Protein AF-A0A2I0TRR7-F1 (afdb_monomer)

pLDDT: mean 87.13, std 15.33, range [39.78, 98.25]

Sequence (107 aa):
MDRVDSQHQVKQGTCEVVAVHRCCNKNRIEERSQTVKCSCFPGQVAGTTRAQPSCVEASIVLQKWWCHMNPCLDGEDCKVLPDYSGWSCSSGNKVKTTKASTEITYI

Organism: NCBI:txid1758121

Structure (mmCIF, N/CA/C/O backbone):
data_AF-A0A2I0TRR7-F1
#
_entry.id   AF-A0A2I0TRR7-F1
#
loop_
_atom_site.group_PDB
_atom_sit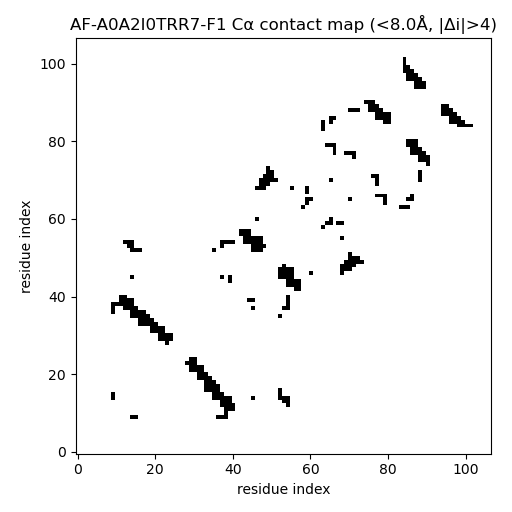e.id
_atom_site.type_symbol
_atom_site.label_atom_id
_atom_site.label_alt_id
_atom_site.label_comp_id
_atom_site.label_asym_id
_atom_site.label_entity_id
_atom_site.label_seq_id
_atom_site.pdbx_PDB_ins_code
_atom_site.Cartn_x
_atom_site.Cartn_y
_atom_site.Cartn_z
_atom_site.occupancy
_atom_site.B_iso_or_equiv
_atom_site.auth_seq_id
_atom_site.auth_comp_id
_atom_site.auth_asym_id
_atom_site.auth_atom_id
_atom_site.pdbx_PDB_model_num
ATOM 1 N N . MET A 1 1 ? -31.997 24.564 -7.400 1.00 39.78 1 MET A N 1
ATOM 2 C CA . MET A 1 1 ? -31.935 23.149 -7.813 1.00 39.78 1 MET A CA 1
ATOM 3 C C . MET A 1 1 ? -30.868 22.465 -6.981 1.00 39.78 1 MET A C 1
ATOM 5 O O . MET A 1 1 ? -29.688 22.756 -7.139 1.00 39.78 1 MET A O 1
ATOM 9 N N . ASP A 1 2 ? -31.322 21.647 -6.047 1.00 43.12 2 ASP A N 1
ATOM 10 C CA . ASP A 1 2 ? -30.576 20.946 -5.008 1.00 43.12 2 ASP A CA 1
ATOM 11 C C . ASP A 1 2 ? -29.525 19.981 -5.582 1.00 43.12 2 ASP A C 1
ATOM 13 O O . ASP A 1 2 ? -29.848 19.107 -6.384 1.00 43.12 2 ASP A O 1
ATOM 17 N N . ARG A 1 3 ? -28.263 20.091 -5.145 1.00 50.06 3 ARG A N 1
ATOM 18 C CA . ARG A 1 3 ? -27.303 18.978 -5.217 1.00 50.06 3 ARG A CA 1
ATOM 19 C C . ARG A 1 3 ? -27.054 18.474 -3.807 1.00 50.06 3 ARG A C 1
ATOM 21 O O . ARG A 1 3 ? -26.087 18.847 -3.153 1.00 50.06 3 ARG A O 1
ATOM 28 N N . VAL A 1 4 ? -27.974 17.629 -3.357 1.00 43.50 4 VAL A N 1
ATOM 29 C CA . VAL A 1 4 ? -27.712 16.650 -2.306 1.00 43.50 4 VAL A CA 1
ATOM 30 C C . VAL A 1 4 ? -26.583 15.759 -2.831 1.00 43.50 4 VAL A C 1
ATOM 32 O O . VAL A 1 4 ? -26.827 14.874 -3.651 1.00 43.50 4 VAL A O 1
ATOM 35 N N . ASP A 1 5 ? -25.335 16.027 -2.431 1.00 50.81 5 ASP A N 1
ATOM 36 C CA . ASP A 1 5 ? -24.282 15.014 -2.521 1.00 50.81 5 ASP A CA 1
ATOM 37 C C . ASP A 1 5 ? -24.736 13.898 -1.590 1.00 50.81 5 ASP A C 1
ATOM 39 O O . ASP A 1 5 ? -24.735 14.027 -0.365 1.00 50.81 5 ASP A O 1
ATOM 43 N N . SER A 1 6 ? -25.299 12.855 -2.189 1.00 48.19 6 SER A N 1
ATOM 44 C CA . SER A 1 6 ? -25.673 11.658 -1.464 1.00 48.19 6 SER A CA 1
ATOM 45 C C . SER A 1 6 ? -24.383 11.168 -0.828 1.00 48.19 6 SER A C 1
ATOM 47 O O . SER A 1 6 ? -23.519 10.692 -1.559 1.00 48.19 6 SER A O 1
ATOM 49 N N . GLN A 1 7 ? -24.222 11.332 0.491 1.00 59.84 7 GLN A N 1
ATOM 50 C CA . GLN A 1 7 ? -23.099 10.764 1.228 1.00 59.84 7 GLN A CA 1
ATOM 51 C C . GLN A 1 7 ? -23.110 9.256 0.979 1.00 59.84 7 GLN A C 1
ATOM 53 O O . GLN A 1 7 ? -23.757 8.501 1.701 1.00 59.84 7 GLN A O 1
ATOM 58 N N . HIS A 1 8 ? -22.417 8.814 -0.067 1.00 70.00 8 HIS A N 1
ATOM 59 C CA . HIS A 1 8 ? -22.255 7.408 -0.358 1.00 70.00 8 HIS A CA 1
ATOM 60 C C . HIS A 1 8 ? -21.371 6.875 0.769 1.00 70.00 8 HIS A C 1
ATOM 62 O O . HIS A 1 8 ? -20.178 7.203 0.893 1.00 70.00 8 HIS A O 1
ATOM 68 N N . GLN A 1 9 ? -22.017 6.189 1.706 1.00 81.00 9 GLN A N 1
ATOM 69 C CA . GLN A 1 9 ? -21.350 5.550 2.820 1.00 81.00 9 GLN A CA 1
ATOM 70 C C . GLN A 1 9 ? -20.725 4.272 2.277 1.00 81.00 9 GLN A C 1
ATOM 72 O O . GLN A 1 9 ? -21.431 3.349 1.882 1.00 81.00 9 GLN A O 1
ATOM 77 N N . VAL A 1 10 ? -19.392 4.252 2.230 1.00 87.50 10 VAL A N 1
ATOM 78 C CA . VAL A 1 10 ? -18.631 3.049 1.881 1.00 87.50 10 VAL A CA 1
ATOM 79 C C . VAL A 1 10 ? -18.986 1.967 2.887 1.00 87.50 10 VAL A C 1
ATOM 81 O O . VAL A 1 10 ? -19.010 2.222 4.098 1.00 87.50 10 VAL A O 1
ATOM 84 N N . LYS A 1 11 ? -19.263 0.762 2.387 1.00 92.06 11 LYS A N 1
ATOM 85 C CA . LYS A 1 11 ? -19.628 -0.370 3.235 1.00 92.06 11 LYS A CA 1
ATOM 86 C C . LYS A 1 11 ? -18.527 -0.624 4.269 1.00 92.06 11 LYS A C 1
ATOM 88 O O . LYS A 1 11 ? -17.338 -0.616 3.946 1.00 92.06 11 LYS A O 1
ATOM 93 N N . GLN A 1 12 ? -18.916 -0.883 5.515 1.00 94.25 12 GLN A N 1
ATOM 94 C CA . GLN A 1 12 ? -17.959 -1.219 6.567 1.00 94.25 12 GLN A CA 1
ATOM 95 C C . GLN A 1 12 ? -17.125 -2.456 6.183 1.00 94.25 12 GLN A C 1
ATOM 97 O O . GLN A 1 12 ? -17.644 -3.428 5.633 1.00 94.25 12 GLN A O 1
ATOM 102 N N . GLY A 1 13 ? -15.827 -2.400 6.469 1.00 94.06 13 GLY A N 1
ATOM 103 C CA . GLY A 1 13 ? -14.819 -3.385 6.088 1.00 94.06 13 GLY A CA 1
ATOM 104 C C . GLY A 1 13 ? -14.270 -3.242 4.669 1.00 94.06 13 GLY A C 1
ATOM 105 O O . GLY A 1 13 ? -13.602 -4.164 4.205 1.00 94.06 13 GLY A O 1
ATOM 106 N N . THR A 1 14 ? -14.563 -2.153 3.951 1.00 94.56 14 THR A N 1
ATOM 107 C CA . THR A 1 14 ? -14.206 -2.032 2.528 1.00 94.56 14 THR A CA 1
ATOM 108 C C . THR A 1 14 ? -13.562 -0.697 2.172 1.00 94.56 14 THR A C 1
ATOM 110 O O . THR A 1 14 ? -13.657 0.289 2.908 1.00 94.56 14 THR A O 1
ATOM 113 N N . CYS A 1 15 ? -12.889 -0.693 1.023 1.00 94.62 15 CYS A N 1
ATOM 114 C CA . CYS A 1 15 ? -12.318 0.480 0.385 1.00 94.62 15 CYS A CA 1
ATOM 115 C C . CYS A 1 15 ? -12.843 0.579 -1.044 1.00 94.62 15 CYS A C 1
ATOM 117 O O . CYS A 1 15 ? -12.831 -0.402 -1.784 1.00 94.62 15 CYS A O 1
ATOM 119 N N . GLU A 1 16 ? -13.255 1.775 -1.443 1.00 93.56 16 GLU A N 1
ATOM 120 C CA . GLU A 1 16 ? -13.821 2.042 -2.760 1.00 93.56 16 GLU A CA 1
ATOM 121 C C . GLU A 1 16 ? -13.076 3.203 -3.419 1.00 93.56 16 GLU A C 1
ATOM 123 O O . GLU A 1 16 ? -12.734 4.203 -2.780 1.00 93.56 16 GLU A O 1
ATOM 128 N N . VAL A 1 17 ? -12.809 3.077 -4.720 1.00 91.44 17 VAL A N 1
ATOM 129 C CA . VAL A 1 17 ? -12.254 4.172 -5.521 1.00 91.44 17 VAL A CA 1
ATOM 130 C C . VAL A 1 17 ? -13.384 5.157 -5.812 1.00 91.44 17 VAL A C 1
ATOM 132 O O . VAL A 1 17 ? -14.286 4.851 -6.584 1.00 91.44 17 VAL A O 1
ATOM 135 N N . VAL A 1 18 ? -13.327 6.340 -5.203 1.00 92.25 18 VAL A N 1
ATOM 136 C CA . VAL A 1 18 ? -14.378 7.370 -5.296 1.00 92.25 18 VAL A CA 1
ATOM 137 C C . VAL A 1 18 ? -14.087 8.431 -6.352 1.00 92.25 18 VAL A C 1
ATOM 139 O O . VAL A 1 18 ? -15.001 9.097 -6.826 1.00 92.25 18 VAL A O 1
ATOM 142 N N . ALA A 1 19 ? -12.825 8.584 -6.755 1.00 89.31 19 ALA A N 1
ATOM 143 C CA . ALA A 1 19 ? -12.463 9.426 -7.886 1.00 89.31 19 ALA A CA 1
ATOM 144 C C . ALA A 1 19 ? -11.258 8.852 -8.628 1.00 89.31 19 ALA A C 1
ATOM 146 O O . ALA A 1 19 ? -10.359 8.256 -8.036 1.00 89.31 19 ALA A O 1
ATOM 147 N N . VAL A 1 20 ? -11.225 9.062 -9.940 1.00 90.00 20 VAL A N 1
ATOM 148 C CA . VAL A 1 20 ? -10.078 8.730 -10.784 1.00 90.00 20 VAL A CA 1
ATOM 149 C C . VAL A 1 20 ? -9.743 9.962 -11.600 1.00 90.00 20 VAL A C 1
ATOM 151 O O . VAL A 1 20 ? -10.579 10.465 -12.345 1.00 90.00 20 VAL A O 1
ATOM 154 N N . HIS A 1 21 ? -8.511 10.430 -11.473 1.00 88.19 21 HIS A N 1
ATOM 155 C CA . HIS A 1 21 ? -7.986 11.531 -12.254 1.00 88.19 21 HIS A CA 1
ATOM 156 C C . HIS A 1 21 ? -6.848 11.016 -13.133 1.00 88.19 21 HIS A C 1
ATOM 158 O O . HIS A 1 21 ? -5.878 10.439 -12.643 1.00 88.19 21 HIS A O 1
ATOM 164 N N . ARG A 1 22 ? -6.993 11.187 -14.447 1.00 88.50 22 ARG A N 1
ATOM 165 C CA . ARG A 1 22 ? -5.934 10.924 -15.423 1.00 88.50 22 ARG A CA 1
ATOM 166 C C . ARG A 1 22 ? -5.417 12.272 -15.890 1.00 88.50 22 ARG A C 1
ATOM 168 O O . ARG A 1 22 ? -6.187 13.055 -16.440 1.00 88.50 22 ARG A O 1
ATOM 175 N N . CYS A 1 23 ? -4.147 12.537 -15.639 1.00 79.31 23 CYS A N 1
ATOM 176 C CA . CYS A 1 23 ? -3.482 13.764 -16.041 1.00 79.31 23 CYS A CA 1
ATOM 177 C C . CYS A 1 23 ? -2.184 13.431 -16.772 1.00 79.31 23 CYS A C 1
ATOM 179 O O . CYS A 1 23 ? -1.783 12.275 -16.893 1.00 79.31 23 CYS A O 1
ATOM 181 N N . CYS A 1 24 ? -1.523 14.462 -17.270 1.00 82.31 24 CYS A N 1
ATOM 182 C CA . CYS A 1 24 ? -0.143 14.388 -17.703 1.00 82.31 24 CYS A CA 1
ATOM 183 C C . CYS A 1 24 ? 0.647 15.420 -16.902 1.00 82.31 24 CYS A C 1
ATOM 185 O O . CYS A 1 24 ? 0.210 16.569 -16.796 1.00 82.31 24 CYS A O 1
ATOM 187 N N . ASN A 1 25 ? 1.811 15.055 -16.366 1.00 81.38 25 ASN A N 1
ATOM 188 C CA . ASN A 1 25 ? 2.688 16.070 -15.785 1.00 81.38 25 ASN A CA 1
ATOM 189 C C . ASN A 1 25 ? 3.325 16.950 -16.875 1.00 81.38 25 ASN A C 1
ATOM 191 O O . ASN A 1 25 ? 3.153 16.718 -18.075 1.00 81.38 25 ASN A O 1
ATOM 195 N N . LYS A 1 26 ? 4.091 17.972 -16.467 1.00 83.25 26 LYS A N 1
ATOM 196 C CA . LYS A 1 26 ? 4.736 18.931 -17.389 1.00 83.25 26 LYS A CA 1
ATOM 197 C C . LYS A 1 26 ? 5.629 18.266 -18.448 1.00 83.25 26 LYS A C 1
ATOM 199 O O . LYS A 1 26 ? 5.829 18.844 -19.510 1.00 83.25 26 LYS A O 1
ATOM 204 N N . ASN A 1 27 ? 6.098 17.044 -18.194 1.00 88.94 27 ASN A N 1
ATOM 205 C CA . ASN A 1 27 ? 6.927 16.262 -19.110 1.00 88.94 27 ASN A CA 1
ATOM 206 C C . ASN A 1 27 ? 6.104 15.324 -20.015 1.00 88.94 27 ASN A C 1
ATOM 208 O O . ASN A 1 27 ? 6.677 14.447 -20.655 1.00 88.94 27 ASN A O 1
ATOM 212 N N . ARG A 1 28 ? 4.772 15.490 -20.074 1.00 80.69 28 ARG A N 1
ATOM 213 C CA . ARG A 1 28 ? 3.828 14.618 -20.803 1.00 80.69 28 ARG A CA 1
ATOM 214 C C . ARG A 1 28 ? 3.862 13.154 -20.348 1.00 80.69 28 ARG A C 1
ATOM 216 O O . ARG A 1 28 ? 3.530 12.260 -21.120 1.00 80.69 28 ARG A O 1
ATOM 223 N N . ILE A 1 29 ? 4.252 12.908 -19.099 1.00 80.38 29 ILE A N 1
ATOM 224 C CA . ILE A 1 29 ? 4.168 11.581 -18.487 1.00 80.38 29 ILE A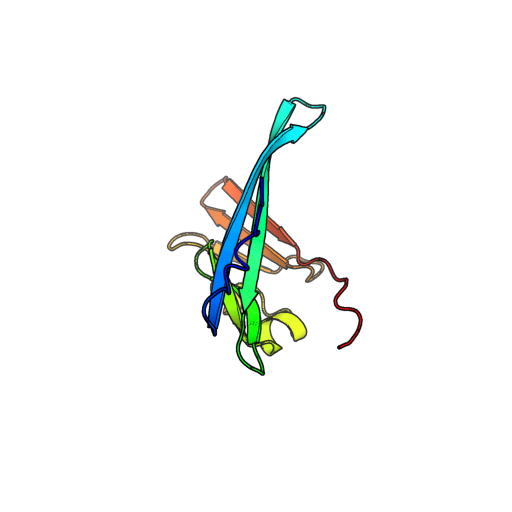 CA 1
ATOM 225 C C . ILE A 1 29 ? 2.738 11.405 -17.991 1.00 80.38 29 ILE A C 1
ATOM 227 O O . ILE A 1 29 ? 2.239 12.261 -17.260 1.00 80.38 29 ILE A O 1
ATOM 231 N N . GLU A 1 30 ? 2.088 10.317 -18.396 1.00 81.75 30 GLU A N 1
ATOM 232 C CA . GLU A 1 30 ? 0.744 9.977 -17.936 1.00 81.75 30 GLU A CA 1
ATOM 233 C C . GLU A 1 30 ? 0.763 9.680 -16.429 1.00 81.75 30 GLU A C 1
ATOM 235 O O . GLU A 1 30 ? 1.436 8.760 -15.964 1.00 81.75 30 GLU A O 1
ATOM 240 N N . GLU A 1 31 ? 0.014 10.471 -15.665 1.00 81.31 31 GLU A N 1
ATOM 241 C CA . GLU A 1 31 ? -0.174 10.308 -14.228 1.00 81.31 31 GLU A CA 1
ATOM 242 C C . GLU A 1 31 ? -1.607 9.861 -13.956 1.00 81.31 31 GLU A C 1
ATOM 244 O O . GLU A 1 31 ? -2.584 10.490 -14.374 1.00 81.31 31 GLU A O 1
ATOM 249 N N . ARG A 1 32 ? -1.738 8.748 -13.234 1.00 83.31 32 ARG A N 1
ATOM 250 C CA . ARG A 1 32 ? -3.029 8.192 -12.842 1.00 83.31 32 ARG A CA 1
ATOM 251 C C . ARG A 1 32 ? -3.181 8.295 -11.334 1.00 83.31 32 ARG A C 1
ATOM 253 O O . ARG A 1 32 ? -2.606 7.502 -10.596 1.00 83.31 32 ARG A O 1
ATOM 260 N N . SER A 1 33 ? -4.009 9.233 -10.901 1.00 84.50 33 SER A N 1
ATOM 261 C CA . SER A 1 33 ? -4.359 9.428 -9.499 1.00 84.50 33 SER A CA 1
ATOM 262 C C . SER A 1 33 ? -5.711 8.789 -9.211 1.00 84.50 33 SER A C 1
ATOM 264 O O . SER A 1 33 ? -6.658 8.904 -9.993 1.00 84.50 33 SER A O 1
ATOM 266 N N . GLN A 1 34 ? -5.813 8.102 -8.082 1.00 88.31 34 GLN A N 1
ATOM 267 C CA . GLN A 1 34 ? -7.066 7.536 -7.598 1.00 88.31 34 GLN A CA 1
ATOM 268 C C . GLN A 1 34 ? -7.307 8.049 -6.186 1.00 88.31 34 GLN A C 1
ATOM 270 O O . GLN A 1 34 ? -6.422 7.961 -5.339 1.00 88.31 34 GLN A O 1
ATOM 275 N N . THR A 1 35 ? -8.504 8.567 -5.936 1.00 89.44 35 THR A N 1
ATOM 276 C CA . THR A 1 35 ? -8.966 8.878 -4.587 1.00 89.44 35 THR A CA 1
ATOM 277 C C . THR A 1 35 ? -9.738 7.679 -4.077 1.00 89.44 35 THR A C 1
ATOM 279 O O . THR A 1 35 ? -10.686 7.222 -4.720 1.00 89.44 35 THR A O 1
ATOM 282 N N . VAL A 1 36 ? -9.331 7.173 -2.921 1.00 91.50 36 VAL A N 1
ATOM 283 C CA . VAL A 1 36 ? -9.933 6.009 -2.275 1.00 91.50 36 VAL A CA 1
ATOM 284 C C . VAL A 1 36 ? -10.586 6.456 -0.976 1.00 91.50 36 VAL A C 1
ATOM 286 O O . VAL A 1 36 ? -9.999 7.227 -0.221 1.00 91.50 36 VAL A O 1
ATOM 289 N N . LYS A 1 37 ? -11.787 5.949 -0.705 1.00 93.56 37 LYS A N 1
ATOM 290 C CA . LYS A 1 37 ? -12.457 6.086 0.587 1.00 93.56 37 LYS A CA 1
ATOM 291 C C . LYS A 1 37 ? -12.578 4.705 1.218 1.00 93.56 37 LYS A C 1
ATOM 293 O O . LYS A 1 37 ? -13.073 3.782 0.580 1.00 93.56 37 LYS A O 1
ATOM 298 N N . CYS A 1 38 ? -12.128 4.572 2.460 1.00 93.50 38 CYS A N 1
ATOM 299 C CA . CYS A 1 38 ? -12.181 3.325 3.217 1.00 93.50 38 CYS A CA 1
ATOM 300 C C . CYS A 1 38 ? -13.041 3.491 4.467 1.00 93.50 38 CYS A C 1
ATOM 302 O O . CYS A 1 38 ? -13.023 4.545 5.101 1.00 93.50 38 CYS A O 1
ATOM 304 N N . SER A 1 39 ? -13.755 2.434 4.840 1.00 95.56 39 SER A N 1
ATOM 305 C CA . SER A 1 39 ? -14.446 2.307 6.121 1.00 95.56 39 SER A CA 1
ATOM 306 C C . SER A 1 39 ? -13.991 0.999 6.757 1.00 95.56 39 SER A C 1
ATOM 308 O O . SER 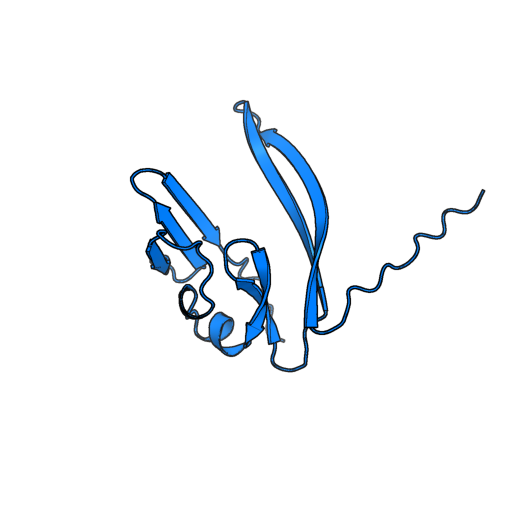A 1 39 ? -14.567 -0.046 6.483 1.00 95.56 39 SER A O 1
ATOM 310 N N . CYS A 1 40 ? -12.903 1.021 7.527 1.00 95.69 40 CYS A N 1
ATOM 311 C CA . CYS A 1 40 ? -12.293 -0.187 8.093 1.00 95.69 40 CYS A CA 1
ATOM 312 C C . CYS A 1 40 ? -12.813 -0.493 9.504 1.00 95.69 40 CYS A C 1
ATOM 314 O O . CYS A 1 40 ? -13.293 0.396 10.208 1.00 95.69 40 CYS A O 1
ATOM 316 N N . PHE A 1 41 ? -12.746 -1.762 9.918 1.00 96.00 41 PHE A N 1
ATOM 317 C CA . PHE A 1 41 ? -13.102 -2.149 11.285 1.00 96.00 41 PHE A CA 1
ATOM 318 C C . PHE A 1 41 ? -12.054 -1.654 12.300 1.00 96.00 41 PHE A C 1
ATOM 320 O O . PHE A 1 41 ? -10.910 -1.396 11.918 1.00 96.00 41 PHE A O 1
ATOM 327 N N . PRO A 1 42 ? -12.395 -1.549 13.601 1.00 95.31 42 PRO A N 1
ATOM 328 C CA . PRO A 1 42 ? -11.400 -1.305 14.644 1.00 95.31 42 PRO A CA 1
ATOM 329 C C . PRO A 1 42 ? -10.229 -2.297 14.549 1.00 95.31 42 PRO A C 1
ATOM 331 O O . PRO A 1 42 ? -10.444 -3.497 14.395 1.00 95.31 42 PRO A O 1
ATOM 334 N N . GLY A 1 43 ? -8.994 -1.791 14.612 1.00 94.56 43 GLY A N 1
ATOM 335 C CA . GLY A 1 43 ? -7.775 -2.588 14.412 1.00 94.56 43 GLY A CA 1
ATOM 336 C C . GLY A 1 43 ? -7.346 -2.758 12.947 1.00 94.56 43 GLY A C 1
ATOM 337 O O . GLY A 1 43 ? -6.293 -3.342 12.687 1.00 94.56 43 GLY A O 1
ATOM 338 N N . GLN A 1 44 ? -8.112 -2.225 11.991 1.00 96.44 44 GLN A N 1
ATOM 339 C CA . GLN A 1 44 ? -7.760 -2.197 10.573 1.00 96.44 44 GLN A CA 1
ATOM 340 C C . GLN A 1 44 ? -7.529 -0.776 10.060 1.00 96.44 44 GLN A C 1
ATOM 342 O O . GLN A 1 44 ? -8.105 0.193 10.552 1.00 96.44 44 GLN A O 1
ATOM 347 N N . VAL A 1 45 ? -6.716 -0.670 9.015 1.00 94.50 45 VAL A N 1
ATOM 348 C CA . VAL A 1 45 ? -6.408 0.580 8.312 1.00 94.50 45 VAL A CA 1
ATOM 349 C C . VAL A 1 45 ? -6.453 0.367 6.803 1.00 94.50 45 VAL A C 1
ATOM 351 O O . VAL A 1 45 ? -6.450 -0.767 6.321 1.00 94.50 45 VAL A O 1
ATOM 354 N N . ALA A 1 46 ? -6.498 1.465 6.050 1.00 93.81 46 ALA A N 1
ATOM 355 C CA . ALA A 1 46 ? -6.391 1.410 4.600 1.00 93.81 46 ALA A CA 1
ATOM 356 C C . ALA A 1 46 ? -5.028 0.831 4.183 1.00 93.81 46 ALA A C 1
ATOM 358 O O . ALA A 1 46 ? -3.979 1.240 4.679 1.00 93.81 46 ALA A O 1
ATOM 359 N N . GLY A 1 47 ? -5.057 -0.105 3.247 1.00 94.06 47 GLY A N 1
ATOM 360 C CA . GLY A 1 47 ? -3.897 -0.777 2.689 1.00 94.06 47 GLY A CA 1
ATOM 361 C C . GLY A 1 47 ? -4.161 -1.218 1.257 1.00 94.06 47 GLY A C 1
ATOM 362 O O . GLY A 1 47 ? -5.016 -0.672 0.553 1.00 94.06 47 GLY A O 1
ATOM 363 N N . THR A 1 48 ? -3.384 -2.186 0.787 1.00 94.12 48 THR A N 1
ATOM 364 C CA . THR A 1 48 ? -3.507 -2.713 -0.572 1.00 94.12 48 THR A CA 1
ATOM 365 C C . THR A 1 48 ? -3.357 -4.223 -0.559 1.00 94.12 48 THR A C 1
ATOM 367 O O . THR A 1 48 ? -2.398 -4.757 -0.011 1.00 94.12 48 THR A O 1
ATOM 370 N N . THR A 1 49 ? -4.278 -4.916 -1.219 1.00 96.00 49 THR A N 1
ATOM 371 C CA . THR A 1 49 ? -4.237 -6.367 -1.402 1.00 96.00 49 THR A CA 1
ATOM 372 C C . THR A 1 49 ? -4.526 -6.667 -2.864 1.00 96.00 49 THR A C 1
ATOM 374 O O . THR A 1 49 ? -5.522 -6.191 -3.407 1.00 96.00 49 THR A O 1
ATOM 377 N N . ARG A 1 50 ? -3.658 -7.445 -3.521 1.00 96.62 50 ARG A N 1
ATOM 378 C CA . ARG A 1 50 ? -3.767 -7.800 -4.949 1.00 96.62 50 ARG A CA 1
ATOM 379 C C . ARG A 1 50 ? -4.017 -6.592 -5.858 1.00 96.62 50 ARG A C 1
ATOM 381 O O . ARG A 1 50 ? -4.965 -6.564 -6.643 1.00 96.62 50 ARG A O 1
ATOM 388 N N . ALA A 1 51 ? -3.162 -5.582 -5.718 1.00 93.56 51 ALA A N 1
ATOM 389 C CA . ALA A 1 51 ? -3.186 -4.320 -6.455 1.00 93.56 51 ALA A CA 1
ATOM 390 C C . ALA A 1 51 ? -4.502 -3.521 -6.346 1.00 93.56 51 ALA A C 1
ATOM 392 O O . ALA A 1 51 ? -4.764 -2.653 -7.181 1.00 93.56 51 ALA A O 1
ATOM 393 N N . GLN A 1 52 ? -5.321 -3.790 -5.325 1.00 94.00 52 GLN A N 1
ATOM 394 C CA . GLN A 1 52 ? -6.559 -3.066 -5.050 1.00 94.00 52 GLN A CA 1
ATOM 3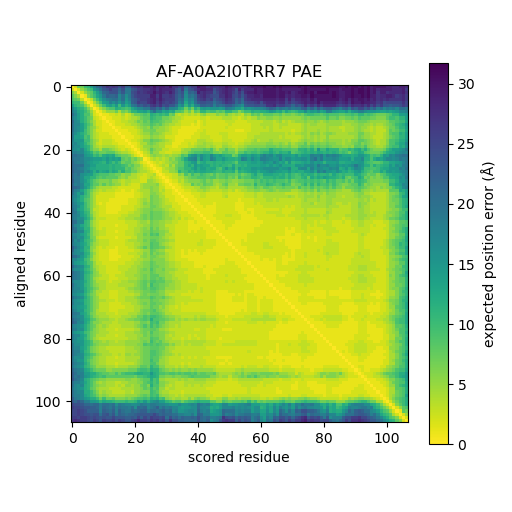95 C C . GLN A 1 52 ? -6.563 -2.495 -3.630 1.00 94.00 52 GLN A C 1
ATOM 397 O O . GLN A 1 52 ? -5.980 -3.105 -2.729 1.00 94.00 52 GLN A O 1
ATOM 402 N N . PRO A 1 53 ? -7.224 -1.346 -3.403 1.00 94.44 53 PRO A N 1
ATOM 403 C CA . PRO A 1 53 ? -7.393 -0.813 -2.061 1.00 94.44 53 PRO A CA 1
ATOM 404 C C . PRO A 1 53 ? -8.178 -1.778 -1.171 1.00 94.44 53 PRO A C 1
ATOM 406 O O . PRO A 1 53 ? -9.180 -2.351 -1.599 1.00 94.44 53 PRO A O 1
ATOM 409 N N . SER A 1 54 ? -7.745 -1.944 0.074 1.00 95.75 54 SER A N 1
ATOM 410 C CA . SER A 1 54 ? -8.355 -2.880 1.022 1.00 95.75 54 SER A CA 1
ATOM 411 C C . SER A 1 54 ? -8.194 -2.404 2.464 1.00 95.75 54 SER A C 1
ATOM 413 O O . SER A 1 54 ? -7.367 -1.543 2.756 1.00 95.75 54 SER A O 1
ATOM 415 N N . CYS A 1 55 ? -8.984 -2.969 3.377 1.00 96.19 55 CYS A N 1
ATOM 416 C CA . CYS A 1 55 ? -8.730 -2.851 4.809 1.00 96.19 55 CYS A CA 1
ATOM 417 C C . CYS A 1 55 ? -7.791 -3.981 5.241 1.00 96.19 55 CYS A C 1
ATOM 419 O O . CYS A 1 55 ? -8.084 -5.154 5.008 1.00 96.19 55 CYS A O 1
ATOM 421 N N . VAL A 1 56 ? -6.669 -3.626 5.862 1.00 96.38 56 VAL A N 1
ATOM 422 C CA . VAL A 1 56 ? -5.639 -4.558 6.343 1.00 96.38 56 VAL A CA 1
ATOM 423 C C . VAL A 1 56 ? -5.425 -4.366 7.838 1.00 96.38 56 VAL A C 1
ATOM 425 O O . VAL A 1 56 ? -5.834 -3.352 8.400 1.00 96.38 56 VAL A O 1
ATOM 428 N N . GLU A 1 57 ? -4.790 -5.329 8.499 1.00 96.19 57 GLU A N 1
ATOM 429 C CA . GLU A 1 57 ? -4.451 -5.197 9.916 1.00 96.19 57 GLU A CA 1
ATOM 430 C C . GLU A 1 57 ? -3.496 -4.013 10.143 1.00 96.19 57 GLU A C 1
ATOM 432 O O . GLU A 1 57 ? -2.500 -3.857 9.433 1.00 96.19 57 GLU A O 1
ATOM 437 N N . ALA A 1 58 ? -3.784 -3.179 11.147 1.00 94.38 58 ALA A N 1
ATOM 438 C CA . ALA A 1 58 ? -2.975 -2.003 11.465 1.00 94.38 58 ALA A CA 1
ATOM 439 C C . ALA A 1 58 ? -1.512 -2.356 11.780 1.00 94.38 58 ALA A C 1
ATOM 441 O O . ALA A 1 58 ? -0.605 -1.605 11.420 1.00 94.38 58 ALA A O 1
ATOM 442 N N . SER A 1 59 ? -1.273 -3.517 12.398 1.00 95.19 59 SER A N 1
ATOM 443 C CA . SER A 1 59 ? 0.067 -4.014 12.733 1.00 95.19 59 SER A CA 1
ATOM 444 C C . SER A 1 59 ? 0.968 -4.140 11.502 1.00 95.19 59 SER A C 1
ATOM 446 O O . SER A 1 59 ? 2.134 -3.766 11.577 1.00 95.19 59 SER A O 1
ATOM 448 N N . ILE A 1 60 ? 0.428 -4.545 10.345 1.00 95.06 60 ILE A N 1
ATOM 449 C CA . ILE A 1 60 ? 1.183 -4.666 9.089 1.00 95.06 60 ILE A CA 1
ATOM 450 C C . ILE A 1 60 ? 1.789 -3.315 8.690 1.00 95.06 60 ILE A C 1
ATOM 452 O O . ILE A 1 60 ? 2.955 -3.248 8.302 1.00 95.06 60 ILE A O 1
ATOM 456 N N . VAL A 1 61 ? 1.016 -2.232 8.810 1.00 91.31 61 VAL A N 1
ATOM 457 C CA . VAL A 1 61 ? 1.459 -0.871 8.466 1.00 91.31 61 VAL A CA 1
ATOM 458 C C . VAL A 1 61 ? 2.392 -0.314 9.543 1.00 91.31 61 VAL A C 1
ATOM 460 O O . VAL A 1 61 ? 3.449 0.226 9.222 1.00 91.31 61 VAL A O 1
ATOM 463 N N . LEU A 1 62 ? 2.049 -0.496 10.822 1.00 91.56 62 LEU A N 1
ATOM 464 C CA . LEU A 1 62 ? 2.840 -0.009 11.958 1.00 91.56 62 LEU A CA 1
ATOM 465 C C . LEU A 1 62 ? 4.222 -0.672 12.039 1.00 91.56 62 LEU A C 1
ATOM 467 O O . LEU A 1 62 ? 5.223 -0.004 12.291 1.00 91.56 62 LEU A O 1
ATOM 471 N N . GLN A 1 63 ? 4.290 -1.979 11.786 1.00 93.88 63 GLN A N 1
ATOM 472 C CA . GLN A 1 63 ? 5.529 -2.761 11.777 1.00 93.88 63 GLN A CA 1
ATOM 473 C C . GLN A 1 63 ? 6.221 -2.750 10.410 1.00 93.88 63 GLN A C 1
ATOM 475 O O . GLN A 1 63 ? 7.295 -3.334 10.259 1.00 93.88 63 GLN A O 1
ATOM 480 N N . LYS A 1 64 ? 5.640 -2.053 9.421 1.00 93.81 64 LYS A N 1
ATOM 481 C CA . LYS A 1 64 ? 6.187 -1.896 8.067 1.00 93.81 64 LYS A CA 1
ATOM 482 C C . LYS A 1 64 ? 6.388 -3.236 7.345 1.00 93.81 64 LYS A C 1
ATOM 484 O O . LYS A 1 64 ? 7.297 -3.396 6.531 1.00 93.81 64 LYS A O 1
ATOM 489 N N . TRP A 1 65 ? 5.525 -4.211 7.621 1.00 96.38 65 TRP A N 1
ATOM 490 C CA . TRP A 1 65 ? 5.512 -5.539 7.000 1.00 96.38 65 TRP A CA 1
ATOM 491 C C . TRP A 1 65 ? 4.780 -5.522 5.658 1.00 96.38 65 TRP A C 1
ATOM 493 O O . TRP A 1 65 ? 3.895 -6.330 5.396 1.00 96.38 65 TRP A O 1
ATOM 503 N N . TRP A 1 66 ? 5.139 -4.587 4.780 1.00 96.56 66 TRP A N 1
ATOM 504 C CA . TRP A 1 66 ? 4.339 -4.241 3.602 1.00 96.56 66 TRP A CA 1
ATOM 505 C C . TRP A 1 66 ? 4.001 -5.416 2.677 1.00 96.56 66 TRP A C 1
ATOM 507 O O . TRP A 1 66 ? 2.936 -5.429 2.075 1.00 96.56 66 TRP A O 1
ATOM 517 N N . CYS A 1 67 ? 4.863 -6.427 2.566 1.00 97.75 67 CYS A N 1
ATOM 518 C CA . CYS A 1 67 ? 4.564 -7.589 1.728 1.00 97.75 67 C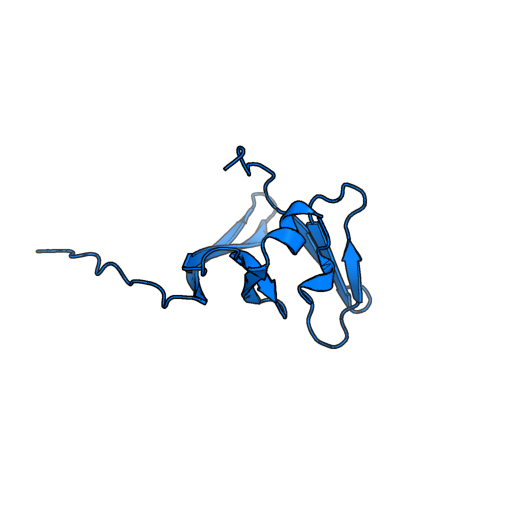YS A CA 1
ATOM 519 C C . CYS A 1 67 ? 3.612 -8.604 2.385 1.00 97.75 67 CYS A C 1
ATOM 521 O O . CYS A 1 67 ? 3.008 -9.396 1.669 1.00 97.75 67 CYS A O 1
ATOM 523 N N . HIS A 1 68 ? 3.391 -8.554 3.705 1.00 97.56 68 HIS A N 1
ATOM 524 C CA . HIS A 1 68 ? 2.457 -9.457 4.395 1.00 97.56 68 HIS A CA 1
ATOM 525 C C . HIS A 1 68 ? 0.985 -9.179 4.055 1.00 97.56 68 HIS A C 1
ATOM 527 O O . HIS A 1 68 ? 0.163 -10.086 4.146 1.00 97.56 68 HIS A O 1
ATOM 533 N N . MET A 1 69 ? 0.633 -7.967 3.603 1.00 96.06 69 MET A N 1
ATOM 534 C CA . MET A 1 69 ? -0.724 -7.690 3.093 1.00 96.06 69 MET A CA 1
ATOM 535 C C . MET A 1 69 ? -0.988 -8.261 1.689 1.00 96.06 69 MET A C 1
ATOM 537 O O . MET A 1 69 ? -2.089 -8.085 1.164 1.00 96.06 69 MET A O 1
ATOM 541 N N . ASN A 1 70 ? -0.006 -8.944 1.081 1.00 97.62 70 ASN A N 1
ATOM 542 C CA . ASN A 1 70 ? -0.051 -9.469 -0.286 1.00 97.62 70 ASN A CA 1
ATOM 543 C C . ASN A 1 70 ? -0.483 -8.397 -1.306 1.00 97.62 70 ASN A C 1
ATOM 545 O O . ASN A 1 70 ? -1.535 -8.525 -1.944 1.00 97.62 70 ASN A O 1
ATOM 549 N N . PRO A 1 71 ? 0.286 -7.301 -1.450 1.00 97.19 71 PRO A N 1
ATOM 550 C CA . PRO A 1 71 ? -0.154 -6.155 -2.236 1.00 97.19 71 PRO A CA 1
ATOM 551 C C . PRO A 1 71 ? -0.014 -6.360 -3.749 1.00 97.19 71 PRO A C 1
ATOM 553 O O . PRO A 1 71 ? -0.638 -5.627 -4.515 1.00 97.19 71 PRO A O 1
ATOM 556 N N . CYS A 1 72 ? 0.784 -7.332 -4.188 1.00 97.88 72 CYS A N 1
ATOM 557 C CA . CYS A 1 72 ? 1.062 -7.591 -5.598 1.00 97.88 72 CYS A CA 1
ATOM 558 C C . CYS A 1 72 ? 0.077 -8.597 -6.212 1.00 97.88 72 CYS A C 1
ATOM 560 O O . CYS A 1 72 ? -0.628 -9.307 -5.494 1.00 97.88 72 CYS A O 1
ATOM 562 N N . LEU A 1 73 ? -0.003 -8.627 -7.544 1.00 97.31 73 LEU A N 1
ATOM 563 C CA . LEU A 1 73 ? -0.755 -9.653 -8.273 1.00 97.31 73 LEU A CA 1
ATOM 564 C C . LEU A 1 73 ? 0.013 -10.981 -8.305 1.00 97.31 73 LEU A C 1
ATOM 566 O O . LEU A 1 73 ? 1.222 -11.021 -8.082 1.00 97.31 73 LEU A O 1
ATOM 570 N N . ASP A 1 74 ? -0.683 -12.067 -8.636 1.00 95.62 74 ASP A N 1
ATOM 571 C CA . ASP A 1 74 ? -0.045 -13.370 -8.815 1.00 95.62 74 ASP A CA 1
ATOM 572 C C . ASP A 1 74 ? 1.030 -13.294 -9.914 1.00 95.62 74 ASP A C 1
ATOM 574 O O . ASP A 1 74 ? 0.801 -12.760 -11.003 1.00 95.62 74 ASP A O 1
ATOM 578 N N . GLY A 1 75 ? 2.221 -13.817 -9.619 1.00 95.12 75 GLY A N 1
ATOM 579 C CA . GLY A 1 75 ? 3.376 -13.759 -10.522 1.00 95.12 75 GLY A CA 1
ATOM 580 C C . GLY A 1 75 ? 4.177 -12.450 -10.480 1.00 95.12 75 GLY A C 1
ATOM 581 O O . GLY A 1 75 ? 5.159 -12.331 -11.213 1.00 95.12 75 GLY A O 1
ATOM 582 N N . GLU A 1 76 ? 3.802 -11.482 -9.637 1.00 98.06 76 GLU A N 1
ATOM 583 C CA . GLU A 1 76 ? 4.657 -10.344 -9.277 1.00 98.06 76 GLU A CA 1
ATOM 584 C C . GLU A 1 76 ? 5.475 -10.664 -8.008 1.00 98.06 76 GLU A C 1
ATOM 586 O O . GLU A 1 76 ? 4.965 -11.260 -7.061 1.00 98.06 76 GLU A O 1
ATOM 591 N N . ASP A 1 77 ? 6.741 -10.236 -7.966 1.00 97.94 77 ASP A N 1
ATOM 592 C CA . ASP A 1 77 ? 7.590 -10.325 -6.769 1.00 97.94 77 ASP A CA 1
ATOM 593 C C . ASP A 1 77 ? 7.444 -9.056 -5.917 1.00 97.94 77 ASP A C 1
ATOM 595 O O . ASP A 1 77 ? 7.612 -7.940 -6.433 1.00 97.94 77 ASP A O 1
ATOM 599 N N . CYS A 1 78 ? 7.121 -9.233 -4.630 1.00 98.25 78 CYS A N 1
ATOM 600 C CA . CYS A 1 78 ? 6.948 -8.150 -3.663 1.00 98.25 78 CYS A CA 1
ATOM 601 C C . CYS A 1 78 ? 8.241 -7.882 -2.900 1.00 98.25 78 CYS A C 1
ATOM 603 O O . CYS A 1 78 ? 8.799 -8.785 -2.277 1.00 98.25 78 CYS A O 1
ATOM 605 N N . LYS A 1 79 ?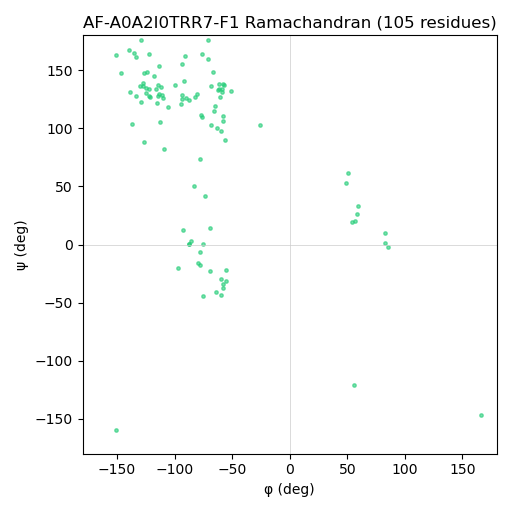 8.670 -6.617 -2.851 1.00 98.00 79 LYS A N 1
ATOM 606 C CA . LYS A 1 79 ? 9.808 -6.193 -2.026 1.00 98.00 79 LYS A CA 1
ATOM 607 C C . LYS A 1 79 ? 9.463 -4.985 -1.176 1.00 98.00 79 LYS A C 1
ATOM 609 O O . LYS A 1 79 ? 8.892 -4.014 -1.662 1.00 98.00 79 LYS A O 1
ATOM 614 N N . VAL A 1 80 ? 9.868 -5.022 0.089 1.00 97.31 80 VAL A N 1
ATOM 615 C CA . VAL A 1 80 ? 9.862 -3.843 0.963 1.00 97.31 80 VAL A CA 1
ATOM 616 C C . VAL A 1 80 ? 10.915 -2.850 0.464 1.00 97.31 80 VAL A C 1
ATOM 618 O O . VAL A 1 80 ? 12.023 -3.245 0.099 1.00 97.31 80 VAL A O 1
ATOM 621 N N . LEU A 1 81 ? 10.570 -1.561 0.426 1.00 97.50 81 LEU A N 1
ATOM 622 C CA . LEU A 1 81 ? 11.513 -0.510 0.047 1.00 97.50 81 LEU A CA 1
ATOM 623 C C . LEU A 1 81 ? 12.635 -0.374 1.092 1.00 97.50 81 LEU A C 1
ATOM 625 O O . LEU A 1 81 ? 12.370 -0.550 2.280 1.00 97.50 81 LEU A O 1
ATOM 629 N N . PRO A 1 82 ? 13.867 0.005 0.694 1.00 96.12 82 PRO A N 1
ATOM 630 C CA . PRO A 1 82 ? 15.002 0.102 1.621 1.00 96.12 82 PRO A CA 1
ATOM 631 C C . PRO A 1 82 ? 14.806 1.091 2.780 1.00 96.12 82 PRO A C 1
ATOM 633 O O . PRO A 1 82 ? 15.358 0.899 3.858 1.00 96.12 82 PRO A O 1
ATOM 636 N N . ASP A 1 83 ? 14.017 2.146 2.563 1.00 94.50 83 ASP A N 1
ATOM 637 C CA . ASP A 1 83 ? 13.666 3.157 3.571 1.00 94.50 83 ASP A CA 1
ATOM 638 C C . ASP A 1 83 ? 12.446 2.754 4.424 1.00 94.50 83 ASP A C 1
ATOM 640 O O . ASP A 1 83 ? 11.980 3.525 5.263 1.00 94.50 83 ASP A O 1
ATOM 644 N N . TYR A 1 84 ? 11.911 1.549 4.205 1.00 93.81 84 TYR A N 1
ATOM 645 C CA . TYR A 1 84 ? 10.676 1.036 4.793 1.00 93.81 84 TYR A CA 1
ATOM 646 C C . TYR A 1 84 ? 9.451 1.937 4.575 1.00 93.81 84 TYR A C 1
ATOM 648 O O . TYR A 1 84 ? 8.459 1.791 5.287 1.00 93.81 84 TYR A O 1
ATOM 656 N N . SER A 1 85 ? 9.480 2.850 3.598 1.00 94.06 85 SER A N 1
ATOM 657 C CA . SER A 1 85 ? 8.360 3.761 3.311 1.00 94.06 85 SER A CA 1
ATOM 658 C C . SER A 1 85 ? 7.215 3.099 2.538 1.00 94.06 85 SER A C 1
ATOM 660 O O . SER A 1 85 ? 6.172 3.714 2.324 1.00 94.06 85 SER A O 1
ATOM 662 N N . GLY A 1 86 ? 7.396 1.854 2.097 1.00 95.50 86 GLY A N 1
ATOM 663 C CA . GLY A 1 86 ? 6.395 1.115 1.344 1.00 95.50 86 GLY A CA 1
ATOM 664 C C . GLY A 1 86 ? 6.970 -0.126 0.673 1.00 95.50 86 GLY A C 1
ATOM 665 O O . GLY A 1 86 ? 7.899 -0.754 1.188 1.00 95.50 86 GLY A O 1
ATOM 666 N N . TRP A 1 87 ? 6.432 -0.468 -0.493 1.00 97.44 87 TRP A N 1
ATOM 667 C CA . TRP A 1 87 ? 6.775 -1.683 -1.230 1.00 97.44 87 TRP A CA 1
ATOM 668 C C . TRP A 1 87 ? 6.867 -1.442 -2.736 1.00 97.44 87 TRP A C 1
ATOM 670 O O . TRP A 1 87 ? 6.426 -0.420 -3.270 1.00 97.44 87 TRP A O 1
ATOM 680 N N . SER A 1 88 ? 7.424 -2.423 -3.432 1.00 97.75 88 SER A N 1
ATOM 681 C CA . SER A 1 88 ? 7.356 -2.540 -4.878 1.00 97.75 88 SER A CA 1
ATOM 682 C C . SER A 1 88 ? 6.835 -3.910 -5.296 1.00 97.75 88 SER A C 1
ATOM 684 O O . SER A 1 88 ? 7.062 -4.913 -4.622 1.00 97.75 88 SER A O 1
ATOM 686 N N . CYS A 1 89 ? 6.129 -3.924 -6.421 1.00 98.25 89 CYS A N 1
ATOM 687 C CA . CYS A 1 89 ? 5.709 -5.120 -7.135 1.00 98.25 89 CYS A CA 1
ATOM 688 C C . CYS A 1 89 ? 6.432 -5.149 -8.477 1.00 98.25 89 CYS A C 1
ATOM 690 O O . CYS A 1 89 ? 6.424 -4.152 -9.210 1.00 98.25 89 CYS A O 1
ATOM 692 N N . SER A 1 90 ? 7.067 -6.271 -8.799 1.00 97.75 90 SER A N 1
ATOM 693 C CA . SER A 1 90 ? 7.884 -6.398 -10.005 1.00 97.75 90 SER A CA 1
ATOM 694 C C . SER A 1 90 ? 7.493 -7.606 -10.851 1.00 97.75 90 SER A C 1
ATOM 696 O O . SER A 1 90 ? 7.264 -8.692 -10.332 1.00 97.75 90 SER A O 1
ATOM 698 N N . SER A 1 91 ? 7.410 -7.411 -12.169 1.00 97.12 91 SER A N 1
ATOM 699 C CA . SER A 1 91 ? 7.197 -8.474 -13.158 1.00 97.12 91 SER A CA 1
ATOM 700 C C . SER A 1 91 ? 8.125 -8.243 -14.349 1.00 97.12 91 SER A C 1
ATOM 702 O O . SER A 1 91 ? 7.923 -7.327 -15.157 1.00 97.12 91 SER A O 1
ATOM 704 N N . GLY A 1 92 ? 9.200 -9.034 -14.420 1.00 92.75 92 GLY A N 1
ATOM 705 C CA . GLY A 1 92 ? 10.300 -8.805 -15.358 1.00 92.75 92 GLY A CA 1
ATOM 706 C C . GLY A 1 92 ? 10.882 -7.397 -15.194 1.00 92.75 92 GLY A C 1
ATOM 707 O O . GLY A 1 92 ? 11.302 -7.015 -14.107 1.00 92.75 92 GLY A O 1
ATOM 708 N N . ASN A 1 93 ? 10.847 -6.600 -16.264 1.00 93.19 93 ASN A N 1
ATOM 709 C CA . ASN A 1 93 ? 11.374 -5.228 -16.272 1.00 93.19 93 ASN A CA 1
ATOM 710 C C . ASN A 1 93 ? 10.354 -4.168 -15.812 1.00 93.19 93 ASN A C 1
ATOM 712 O O . ASN A 1 93 ? 10.658 -2.976 -15.824 1.00 93.19 93 ASN A O 1
ATOM 716 N N . LYS A 1 94 ? 9.125 -4.565 -15.455 1.00 92.75 94 LYS A N 1
ATOM 717 C CA . LYS A 1 94 ? 8.081 -3.641 -14.992 1.00 92.75 94 LYS A CA 1
ATOM 718 C C . LYS A 1 94 ? 8.098 -3.585 -13.470 1.00 92.75 94 LYS A C 1
ATOM 720 O O . LYS A 1 94 ? 7.882 -4.606 -12.824 1.00 92.75 94 LYS A O 1
ATOM 725 N N . VAL A 1 95 ? 8.302 -2.393 -12.914 1.00 94.50 95 VAL A N 1
ATOM 726 C CA . VAL A 1 95 ? 8.290 -2.147 -11.466 1.00 94.50 95 VAL A CA 1
ATOM 727 C C . VAL A 1 95 ? 7.217 -1.117 -11.144 1.00 94.50 95 VAL A C 1
ATOM 729 O O . VAL A 1 95 ? 7.188 -0.037 -11.733 1.00 94.50 95 VAL A O 1
ATOM 732 N N . LYS A 1 96 ? 6.333 -1.455 -10.206 1.00 92.75 96 LYS A N 1
ATOM 733 C CA . LYS A 1 96 ? 5.359 -0.537 -9.611 1.00 92.75 96 LYS A CA 1
ATOM 734 C C . LYS A 1 96 ? 5.765 -0.303 -8.165 1.00 92.75 96 LYS A C 1
ATOM 736 O O . LYS A 1 96 ? 5.959 -1.267 -7.433 1.00 92.75 96 LYS A O 1
ATOM 741 N N . THR A 1 97 ? 5.868 0.954 -7.758 1.00 93.75 97 THR A N 1
ATOM 742 C CA . THR A 1 97 ? 6.254 1.328 -6.394 1.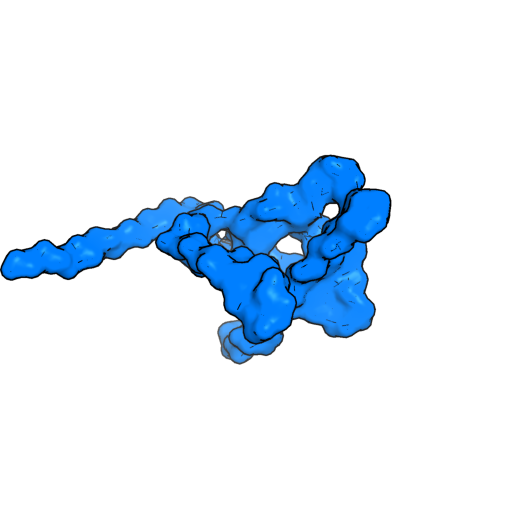00 93.75 97 THR A CA 1
ATOM 743 C C . THR A 1 97 ? 5.101 2.047 -5.722 1.00 93.75 97 THR A C 1
ATOM 745 O O . THR A 1 97 ? 4.526 2.969 -6.300 1.00 93.75 97 THR A O 1
ATOM 748 N N . THR A 1 98 ? 4.803 1.665 -4.486 1.00 92.38 98 THR A N 1
ATOM 749 C CA . THR A 1 98 ? 3.824 2.345 -3.642 1.00 92.38 98 THR A CA 1
ATOM 750 C C . THR A 1 98 ? 4.513 2.785 -2.360 1.00 92.38 98 THR A C 1
ATOM 752 O O . THR A 1 98 ? 5.163 1.987 -1.689 1.00 92.38 98 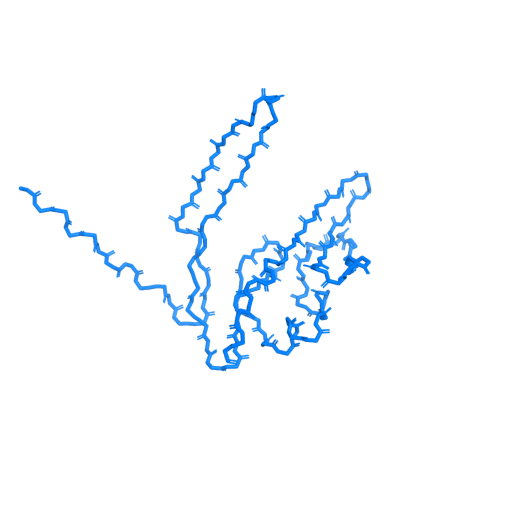THR A O 1
ATOM 755 N N . LYS A 1 99 ? 4.380 4.071 -2.030 1.00 91.44 99 LYS A N 1
ATOM 756 C CA . LYS A 1 99 ? 4.858 4.652 -0.775 1.00 91.44 99 LYS A CA 1
ATOM 757 C C . LYS A 1 99 ? 3.662 5.063 0.069 1.00 91.44 99 LYS A C 1
ATOM 759 O O . LYS A 1 99 ? 2.732 5.674 -0.453 1.00 91.44 99 LYS A O 1
ATOM 764 N N . ALA A 1 100 ? 3.701 4.749 1.355 1.00 85.31 100 ALA A N 1
ATOM 765 C CA . ALA A 1 100 ? 2.770 5.299 2.323 1.00 85.31 100 ALA A CA 1
ATOM 766 C C . ALA A 1 100 ? 3.248 6.704 2.717 1.00 85.31 100 ALA A C 1
ATOM 768 O O . ALA A 1 100 ? 4.415 6.894 3.065 1.00 85.31 100 ALA A O 1
ATOM 769 N N . SER A 1 101 ? 2.364 7.702 2.658 1.00 73.56 101 SER A N 1
ATOM 770 C CA . SER A 1 101 ? 2.648 9.021 3.224 1.00 73.56 101 SER A CA 1
ATOM 771 C C . SER A 1 101 ? 2.754 8.876 4.740 1.00 73.56 101 SER A C 1
ATOM 773 O O . SER A 1 101 ? 1.775 8.545 5.403 1.00 73.56 101 SER A O 1
ATOM 775 N N . THR A 1 102 ? 3.937 9.122 5.296 1.00 59.47 102 THR A N 1
ATOM 776 C CA . THR A 1 102 ? 4.236 9.008 6.733 1.00 59.47 102 THR A CA 1
ATOM 777 C C . THR A 1 102 ? 3.564 10.073 7.607 1.00 59.47 102 THR A C 1
ATOM 779 O O . THR A 1 102 ? 3.905 10.186 8.778 1.00 59.47 102 THR A O 1
ATOM 782 N N . GLU A 1 103 ? 2.572 10.811 7.100 1.00 57.44 103 GLU A N 1
ATOM 783 C CA . GLU A 1 103 ? 1.665 11.636 7.914 1.00 57.44 103 GLU A CA 1
ATOM 784 C C . GLU A 1 103 ? 0.659 10.769 8.695 1.00 57.44 103 GLU A C 1
ATOM 786 O O . GLU A 1 103 ? -0.517 11.095 8.829 1.00 57.44 103 GLU A O 1
ATOM 791 N N . ILE A 1 104 ? 1.124 9.649 9.254 1.00 54.16 104 ILE A N 1
ATOM 792 C CA . ILE A 1 104 ? 0.462 9.026 10.395 1.00 54.16 104 ILE A CA 1
ATOM 793 C C . ILE A 1 104 ? 0.89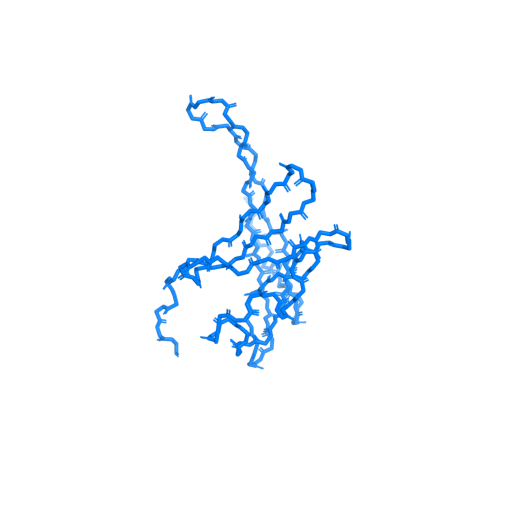3 9.865 11.598 1.00 54.16 104 ILE A C 1
ATOM 795 O O . ILE A 1 104 ? 1.780 9.489 12.363 1.00 54.16 104 ILE A O 1
ATOM 799 N N . THR A 1 105 ? 0.335 11.072 11.709 1.00 42.28 105 THR A N 1
ATOM 800 C CA . THR A 1 105 ? 0.397 11.842 12.950 1.00 42.28 105 THR A CA 1
ATOM 801 C C . THR A 1 105 ? -0.247 10.955 13.999 1.00 42.28 105 THR A C 1
ATOM 803 O O . THR A 1 105 ? -1.431 10.660 13.868 1.00 42.28 105 THR A O 1
ATOM 806 N N . TYR A 1 106 ? 0.574 10.457 14.928 1.00 44.56 106 TYR A N 1
ATOM 807 C CA . TYR A 1 106 ? 0.229 9.530 16.005 1.00 44.56 106 TYR A CA 1
ATOM 808 C C . TYR A 1 106 ? -1.251 9.630 16.394 1.00 44.56 106 TYR A C 1
ATOM 810 O O . TYR A 1 106 ? -1.663 10.602 17.030 1.00 44.56 106 TYR A O 1
ATOM 818 N N . ILE A 1 107 ? -2.030 8.649 15.936 1.00 44.16 107 ILE A N 1
ATOM 819 C CA . ILE A 1 107 ? -3.370 8.365 16.450 1.00 44.16 107 ILE A CA 1
ATOM 820 C C . ILE A 1 107 ? -3.188 7.549 17.726 1.00 44.16 107 ILE A C 1
ATOM 822 O O . ILE A 1 107 ? -2.327 6.636 17.694 1.00 44.16 107 ILE A O 1
#

Secondary structure (DSSP, 8-state):
---------PPTTEEEEEEEEEEE-TT--EEEEEEEEEEPPTTEEEEEETTEEEEEEHHHHHTT-GGGG--SPTTPEEEE-TTSSEEEEEETTEEEEEE--S-----

Nearest PDB structures (foldseek):
  1r94-assembly1_A  TM=3.124E-01  e=5.430E+00  Escherichia coli
  1s98-assembly1_A  TM=2.217E-01  e=6.929E+00  Escherichia coli

Mean predicted aligned error: 7.21 Å

InterPro domains:
  IPR020350 Chemokine-like protein TAFA [PF12020] (13-99)
  IPR051743 TAFA chemokine-like [PTHR31770] (6-101)

Radius of gyration: 15.94 Å; Cα contacts (8 Å, |Δi|>4): 180; chains: 1; bounding box: 47×37×37 Å

Foldseek 3Di:
DDDPPPPPDDDEQFKDFPDWDWDAPPVRHTDIDTDMDHHYDVQWDWAAAQCHIGTDGPCCVVVLVQCVSNRHHPQWDWDQDPVSQHIWTDHPPDIDTDGDDPPPPPD

Solvent-accessible surface area (backbone atoms only — not comparable to full-atom values): 6515 Å² total; per-residue (Å²): 137,87,79,77,76,74,80,78,72,60,56,80,57,32,42,44,78,77,43,76,47,80,50,59,48,100,84,68,46,81,40,79,48,70,45,70,47,66,27,50,49,94,72,36,32,85,44,43,37,55,73,35,66,27,52,36,58,39,62,40,65,76,70,51,40,49,57,78,54,43,32,40,48,93,86,37,53,67,41,64,39,97,84,55,48,29,31,34,31,31,50,90,94,47,75,48,76,50,72,59,78,81,79,68,68,85,126